Protein AF-A0A0G1KEF1-F1 (afdb_monomer_lite)

Secondary structure (DSSP, 8-state):
---------------------TTTTSS----HHHHHHHHHTTTS--SHHHHHHHHHHHHHHHHHHHHHHHHT-----------TTTS-HHHHHHS-HHHHHHSPPTT-

Sequence (108 aa):
MDNLNVTSNQKIEFEDQYERPSGYYNQKKTSKIIALIIKFSGGHIKNEQQANYVLIIFAVAAIIISIILFSRLSPTSPKAVQFREDIPLELRKNLSPEVLETIPSKFK

Radius of gyration: 41.68 Å; chains: 1; bounding box: 114×40×96 Å

Structure (mmCIF, N/CA/C/O backbone):
data_AF-A0A0G1KEF1-F1
#
_entry.id   AF-A0A0G1KEF1-F1
#
loop_
_atom_site.group_PDB
_atom_site.id
_atom_site.type_symbol
_atom_site.label_atom_id
_atom_site.label_alt_id
_atom_site.label_comp_id
_atom_site.label_asym_id
_atom_site.label_entity_id
_atom_site.label_seq_id
_atom_site.pdbx_PDB_ins_code
_atom_site.Cartn_x
_atom_site.Cartn_y
_atom_site.Cartn_z
_atom_site.occupancy
_atom_site.B_iso_or_equiv
_atom_site.auth_seq_id
_atom_site.auth_comp_id
_atom_site.auth_asym_id
_atom_site.auth_atom_id
_atom_site.pdbx_PDB_model_num
ATOM 1 N N . MET A 1 1 ? 75.326 -27.306 -54.799 1.00 47.19 1 MET A N 1
ATOM 2 C CA . MET A 1 1 ? 75.666 -27.514 -53.377 1.00 47.19 1 MET A CA 1
ATOM 3 C C . MET A 1 1 ? 76.004 -26.137 -52.841 1.00 47.19 1 MET A C 1
ATOM 5 O O . MET A 1 1 ? 77.173 -25.787 -52.820 1.00 47.19 1 MET A O 1
ATOM 9 N N . ASP A 1 2 ? 74.974 -25.351 -52.514 1.00 43.31 2 ASP A N 1
ATOM 10 C CA . ASP A 1 2 ? 75.124 -23.986 -52.002 1.00 43.31 2 ASP A CA 1
ATOM 11 C C . ASP A 1 2 ? 74.524 -23.917 -50.601 1.00 43.31 2 ASP A C 1
ATOM 13 O O . ASP A 1 2 ? 73.428 -24.417 -50.337 1.00 43.31 2 ASP A O 1
ATOM 17 N N . ASN A 1 3 ? 75.334 -23.379 -49.699 1.00 48.34 3 ASN A N 1
ATOM 18 C CA . ASN A 1 3 ? 75.226 -23.521 -48.262 1.00 48.34 3 ASN A CA 1
ATOM 19 C C . ASN A 1 3 ? 74.453 -22.365 -47.614 1.00 48.34 3 ASN A C 1
ATOM 21 O O . ASN A 1 3 ? 74.727 -21.199 -47.868 1.00 48.34 3 ASN A O 1
ATOM 25 N N . LEU A 1 4 ? 73.596 -22.770 -46.673 1.00 52.59 4 LEU A N 1
ATOM 26 C CA . LEU A 1 4 ? 73.320 -22.179 -45.358 1.00 52.59 4 LEU A CA 1
ATOM 27 C C . LEU A 1 4 ? 72.667 -20.786 -45.245 1.00 52.59 4 LEU A C 1
ATOM 29 O O . LEU A 1 4 ? 73.310 -19.743 -45.265 1.00 52.59 4 LEU A O 1
ATOM 33 N N . ASN A 1 5 ? 71.385 -20.875 -44.868 1.00 53.19 5 ASN A N 1
ATOM 34 C CA . ASN A 1 5 ? 70.750 -20.203 -43.728 1.00 53.19 5 A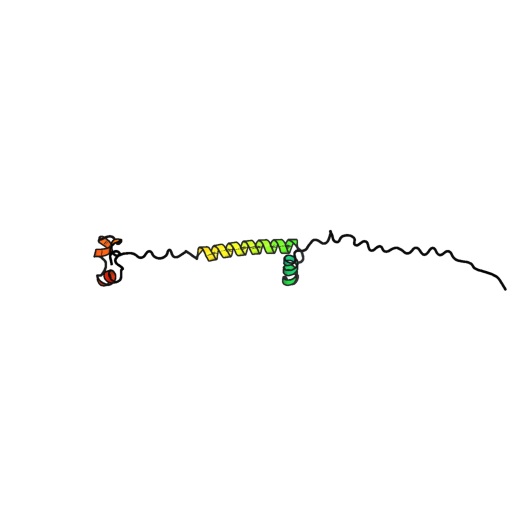SN A CA 1
ATOM 35 C C . ASN A 1 5 ? 70.701 -18.674 -43.725 1.00 53.19 5 ASN A C 1
ATOM 37 O O . ASN A 1 5 ? 71.398 -17.996 -42.973 1.00 53.19 5 ASN A O 1
ATOM 41 N N . VAL A 1 6 ? 69.692 -18.153 -44.421 1.00 54.44 6 VAL A N 1
ATOM 42 C CA . VAL A 1 6 ? 69.047 -16.900 -44.022 1.00 54.44 6 VAL A CA 1
ATOM 43 C C . VAL A 1 6 ? 68.158 -17.201 -42.812 1.00 54.44 6 VAL A C 1
ATOM 45 O O . VAL A 1 6 ? 66.976 -17.508 -42.946 1.00 54.44 6 VAL A O 1
ATOM 48 N N . THR A 1 7 ? 68.734 -17.151 -41.610 1.00 54.81 7 THR A N 1
ATOM 49 C CA . THR A 1 7 ? 67.948 -17.100 -40.372 1.00 54.81 7 THR A CA 1
ATOM 50 C C . THR A 1 7 ? 67.312 -15.718 -40.299 1.00 54.81 7 THR A C 1
ATOM 52 O O . THR A 1 7 ? 67.928 -14.750 -39.849 1.00 54.81 7 THR A O 1
ATOM 55 N N . SER A 1 8 ? 66.078 -15.604 -40.782 1.00 59.84 8 SER A N 1
ATOM 56 C CA . SER A 1 8 ? 65.236 -14.447 -40.514 1.00 59.84 8 SER A CA 1
ATOM 57 C C . SER A 1 8 ? 65.030 -14.354 -39.002 1.00 59.84 8 SER A C 1
ATOM 59 O O . SER A 1 8 ? 64.297 -15.154 -38.422 1.00 59.84 8 SER A O 1
ATOM 61 N N . ASN A 1 9 ? 65.682 -13.383 -38.359 1.00 60.06 9 ASN A N 1
ATOM 62 C CA . ASN A 1 9 ? 65.341 -12.936 -37.011 1.00 60.06 9 ASN A CA 1
ATOM 63 C C . ASN A 1 9 ? 63.968 -12.259 -37.063 1.00 60.06 9 ASN A C 1
ATOM 65 O O . ASN A 1 9 ? 63.848 -11.035 -37.012 1.00 60.06 9 ASN A O 1
ATOM 69 N N . GLN A 1 10 ? 62.921 -13.061 -37.219 1.00 59.56 10 GLN A N 1
ATOM 70 C CA . GLN A 1 10 ? 61.567 -12.606 -37.000 1.00 59.56 10 GLN A CA 1
ATOM 71 C C . GLN A 1 10 ? 61.424 -12.472 -35.488 1.00 59.56 10 GLN A C 1
ATOM 73 O O . GLN A 1 10 ? 61.222 -13.451 -34.773 1.00 59.56 10 GLN A O 1
ATOM 78 N N . LYS A 1 11 ? 61.625 -11.252 -34.990 1.00 48.44 11 LYS A N 1
ATOM 79 C CA . LYS A 1 11 ? 61.255 -10.885 -33.630 1.00 48.44 11 LYS A CA 1
ATOM 80 C C . LYS A 1 11 ? 59.746 -11.107 -33.529 1.00 48.44 11 LYS A C 1
ATOM 82 O O . LYS A 1 11 ? 58.966 -10.313 -34.044 1.00 48.44 11 LYS A O 1
ATOM 87 N N . ILE A 1 12 ? 59.352 -12.238 -32.954 1.00 63.19 12 ILE A N 1
ATOM 88 C CA . ILE A 1 12 ? 57.959 -12.517 -32.630 1.00 63.19 12 ILE A CA 1
ATOM 89 C C . ILE A 1 12 ? 57.654 -11.634 -31.423 1.00 63.19 12 ILE A C 1
ATOM 91 O O . ILE A 1 12 ? 57.970 -11.976 -30.286 1.00 63.19 12 ILE A O 1
ATOM 95 N N . GLU A 1 13 ? 57.138 -10.437 -31.691 1.00 55.72 13 GLU A N 1
ATOM 96 C CA . GLU A 1 13 ? 56.474 -9.640 -30.672 1.00 55.72 13 GLU A CA 1
ATOM 97 C C . GLU A 1 13 ? 55.140 -10.322 -30.407 1.00 55.72 13 GLU A C 1
ATOM 99 O O . GLU A 1 13 ? 54.194 -10.220 -31.187 1.00 55.72 13 GLU A O 1
ATOM 104 N N . PHE A 1 14 ? 55.096 -11.099 -29.329 1.00 60.38 14 PHE A N 1
ATOM 105 C CA . PHE A 1 14 ? 53.823 -11.431 -28.729 1.00 60.38 14 PHE A CA 1
ATOM 106 C C . PHE A 1 14 ? 53.254 -10.101 -28.253 1.00 60.38 14 PHE A C 1
ATOM 108 O O . PHE A 1 14 ? 53.804 -9.459 -27.359 1.00 60.38 14 PHE A O 1
ATOM 115 N N . GLU A 1 15 ? 52.202 -9.640 -28.925 1.00 54.25 15 GLU A N 1
ATOM 116 C CA . GLU A 1 15 ? 51.297 -8.670 -28.339 1.00 54.25 15 GLU A CA 1
ATOM 117 C C . GLU A 1 15 ? 50.771 -9.369 -27.093 1.00 54.25 15 GLU A C 1
ATOM 119 O O . GLU A 1 15 ? 49.870 -10.211 -27.171 1.00 54.25 15 GLU A O 1
ATOM 124 N N . ASP A 1 16 ? 51.421 -9.117 -25.960 1.00 55.03 16 ASP A N 1
ATOM 125 C CA . ASP A 1 16 ? 50.898 -9.508 -24.676 1.00 55.03 16 ASP A CA 1
ATOM 126 C C . ASP A 1 16 ? 49.581 -8.746 -24.552 1.00 55.03 16 ASP A C 1
ATOM 128 O O . ASP A 1 16 ? 49.519 -7.616 -24.056 1.00 55.03 16 ASP A O 1
ATOM 132 N N . GLN A 1 17 ? 48.505 -9.369 -25.030 1.00 51.31 17 GLN A N 1
ATOM 133 C CA . GLN A 1 17 ? 47.155 -9.079 -24.607 1.00 51.31 17 GLN A CA 1
ATOM 134 C C . GLN A 1 17 ? 47.100 -9.488 -23.138 1.00 51.31 17 GLN A C 1
ATOM 136 O O . GLN A 1 17 ? 46.472 -10.468 -22.746 1.00 51.31 17 GLN A O 1
ATOM 141 N N . TYR A 1 18 ? 47.779 -8.708 -22.296 1.00 50.69 18 TYR A N 1
ATOM 142 C CA . TYR A 1 18 ? 47.303 -8.443 -20.966 1.00 50.69 18 TYR A CA 1
ATOM 143 C C . TYR A 1 18 ? 45.919 -7.846 -21.189 1.00 50.69 18 TYR A C 1
ATOM 145 O O . TYR A 1 18 ? 45.757 -6.629 -21.309 1.00 50.69 18 TYR A O 1
ATOM 153 N N . GLU A 1 19 ? 44.917 -8.721 -21.260 1.00 54.00 19 GLU A N 1
ATOM 154 C CA . GLU A 1 19 ? 43.574 -8.411 -20.820 1.00 54.00 19 GLU A CA 1
ATOM 155 C C . GLU A 1 19 ? 43.733 -7.923 -19.383 1.00 54.00 19 GLU A C 1
ATOM 157 O O . GLU A 1 19 ? 43.651 -8.667 -18.408 1.00 54.00 19 GLU A O 1
ATOM 162 N N . ARG A 1 20 ? 44.059 -6.640 -19.236 1.00 54.72 20 ARG A N 1
ATOM 163 C CA . ARG A 1 20 ? 43.877 -5.945 -17.981 1.00 54.72 20 ARG A CA 1
ATOM 164 C C . ARG A 1 20 ? 42.382 -6.101 -17.729 1.00 54.72 20 ARG A C 1
ATOM 166 O O . ARG A 1 20 ? 41.615 -5.651 -18.583 1.00 54.72 20 ARG A O 1
ATOM 173 N N . PRO A 1 21 ? 41.930 -6.696 -16.612 1.00 53.31 21 PRO A N 1
ATOM 174 C CA . PRO A 1 21 ? 40.544 -6.564 -16.199 1.00 53.31 21 PRO A CA 1
ATOM 175 C C . PRO A 1 21 ? 40.339 -5.090 -15.833 1.00 53.31 21 PRO A C 1
ATOM 177 O O . PRO A 1 21 ? 40.385 -4.684 -14.671 1.00 53.31 21 PRO A O 1
ATOM 180 N N . SER A 1 22 ? 40.208 -4.242 -16.853 1.00 55.91 22 SER A N 1
ATOM 181 C CA . SER A 1 22 ? 40.030 -2.814 -16.722 1.00 55.91 22 SER A CA 1
ATOM 182 C C . SER A 1 22 ? 38.601 -2.594 -16.256 1.00 55.91 22 SER A C 1
ATOM 184 O O . SER A 1 22 ? 37.674 -2.445 -17.047 1.00 55.91 22 SER A O 1
ATOM 186 N N . GLY A 1 23 ? 38.437 -2.587 -14.937 1.00 50.28 23 GLY A N 1
ATOM 187 C CA . GLY A 1 23 ? 37.346 -1.867 -14.302 1.00 50.28 23 GLY A CA 1
ATOM 188 C C . GLY A 1 23 ? 36.141 -2.706 -13.906 1.00 50.28 23 GLY A C 1
ATOM 189 O O . GLY A 1 23 ? 35.012 -2.333 -14.210 1.00 50.28 23 GLY A O 1
ATOM 190 N N . TYR A 1 24 ? 36.345 -3.719 -13.060 1.00 49.03 24 TYR A N 1
ATOM 191 C CA . TYR A 1 24 ? 35.270 -4.235 -12.191 1.00 49.03 24 TYR A CA 1
ATOM 192 C C . TYR A 1 24 ? 34.685 -3.145 -11.254 1.00 49.03 24 TYR A C 1
ATOM 194 O O . TYR A 1 24 ? 33.645 -3.333 -10.633 1.00 49.03 24 TYR A O 1
ATOM 202 N N . TYR A 1 25 ? 35.333 -1.975 -11.177 1.00 49.28 25 TYR A N 1
ATOM 203 C CA . TYR A 1 25 ? 34.883 -0.795 -10.434 1.00 49.28 25 TYR A CA 1
ATOM 204 C C . TYR A 1 25 ? 33.951 0.147 -11.220 1.00 49.28 25 TYR A C 1
ATOM 206 O O . TYR A 1 25 ? 33.306 0.986 -10.598 1.00 49.28 25 TYR A O 1
ATOM 214 N N . ASN A 1 26 ? 33.831 0.003 -12.550 1.00 46.34 26 ASN A N 1
ATOM 215 C CA . ASN A 1 26 ? 32.957 0.841 -13.393 1.00 46.34 26 ASN A CA 1
ATOM 216 C C . ASN A 1 26 ? 31.653 0.154 -13.818 1.00 46.34 26 ASN A C 1
ATOM 218 O O . ASN A 1 26 ? 30.840 0.745 -14.532 1.00 46.34 26 ASN A O 1
ATOM 222 N N . GLN A 1 27 ? 31.403 -1.071 -13.353 1.00 52.03 27 GLN A N 1
ATOM 223 C CA . GLN A 1 27 ? 30.065 -1.637 -13.425 1.00 52.03 27 GLN A CA 1
ATOM 224 C C . GLN A 1 27 ? 29.201 -0.855 -12.442 1.00 52.03 27 GLN A C 1
ATOM 226 O O . GLN A 1 27 ? 29.256 -1.093 -11.234 1.00 52.03 27 GLN A O 1
ATOM 231 N N . LYS A 1 28 ? 28.430 0.117 -12.953 1.00 56.88 28 LYS A N 1
ATOM 232 C CA . LYS A 1 28 ? 27.311 0.712 -12.217 1.00 56.88 28 LYS A CA 1
ATOM 233 C C . LYS A 1 28 ? 26.578 -0.457 -11.576 1.00 56.88 28 LYS A C 1
ATOM 235 O O . LYS A 1 28 ? 26.052 -1.306 -12.292 1.00 56.88 28 LYS A O 1
ATOM 240 N N . LYS A 1 29 ? 26.665 -0.571 -10.245 1.00 60.91 29 LYS A N 1
ATOM 241 C CA . LYS A 1 29 ? 26.033 -1.642 -9.472 1.00 60.91 29 LYS A CA 1
ATOM 242 C C . LYS A 1 29 ? 24.534 -1.433 -9.578 1.00 60.91 29 LYS A C 1
ATOM 244 O O . LYS A 1 29 ? 23.907 -0.852 -8.698 1.00 60.91 29 LYS A O 1
ATOM 249 N N . THR A 1 30 ? 23.989 -1.853 -10.706 1.00 61.91 30 THR A N 1
ATOM 250 C CA . THR A 1 30 ? 22.572 -1.875 -10.975 1.00 61.91 30 THR A CA 1
ATOM 251 C C . THR A 1 30 ? 21.945 -2.711 -9.875 1.00 61.91 30 THR A C 1
ATOM 253 O O . THR A 1 30 ? 22.280 -3.884 -9.684 1.00 61.91 30 THR A O 1
ATOM 256 N N . SER A 1 31 ? 21.153 -2.064 -9.020 1.00 70.81 31 SER A N 1
ATOM 257 C CA . SER A 1 31 ? 20.507 -2.765 -7.916 1.00 70.81 31 SER A CA 1
ATOM 258 C C . SER A 1 31 ? 19.670 -3.890 -8.513 1.00 70.81 31 SER A C 1
ATOM 260 O O . SER A 1 31 ? 18.927 -3.668 -9.469 1.00 70.81 31 SER A O 1
ATOM 262 N N . LYS A 1 32 ? 19.767 -5.103 -7.956 1.00 81.19 32 LYS A N 1
ATOM 263 C CA . LYS A 1 32 ? 19.030 -6.280 -8.455 1.00 81.19 32 LYS A CA 1
ATOM 264 C C . LYS A 1 32 ? 17.525 -6.006 -8.585 1.00 81.19 32 LYS A C 1
ATOM 266 O O . LYS A 1 32 ? 16.878 -6.557 -9.465 1.00 81.19 32 LYS A O 1
ATOM 271 N N . ILE A 1 33 ? 16.994 -5.114 -7.748 1.00 79.12 33 ILE A N 1
ATOM 272 C CA . ILE A 1 33 ? 15.602 -4.652 -7.783 1.00 79.12 33 ILE A CA 1
ATOM 273 C C . ILE A 1 33 ? 15.325 -3.828 -9.050 1.00 79.12 33 ILE A C 1
ATOM 275 O O . ILE A 1 33 ? 14.336 -4.072 -9.732 1.00 79.12 33 ILE A O 1
ATOM 279 N N . ILE A 1 34 ? 16.216 -2.900 -9.408 1.00 77.44 34 ILE A N 1
ATOM 280 C CA . ILE A 1 34 ? 16.098 -2.071 -10.618 1.00 77.44 34 ILE A CA 1
ATOM 281 C C . ILE A 1 34 ? 16.159 -2.946 -11.872 1.00 77.44 34 ILE A C 1
ATOM 283 O O . ILE A 1 34 ? 15.316 -2.813 -12.758 1.00 77.44 34 ILE A O 1
ATOM 287 N N . ALA A 1 35 ? 17.102 -3.890 -11.918 1.00 77.31 35 ALA A N 1
ATOM 288 C CA . ALA A 1 35 ? 17.208 -4.844 -13.019 1.00 77.31 35 ALA A CA 1
ATOM 289 C C . ALA A 1 35 ? 15.937 -5.703 -13.163 1.00 77.31 35 ALA A C 1
ATOM 291 O O . ALA A 1 35 ? 15.491 -5.982 -14.277 1.00 77.31 35 ALA A O 1
ATOM 292 N N . LEU A 1 36 ? 15.318 -6.085 -12.042 1.00 82.12 36 LEU A N 1
ATOM 293 C CA . LEU A 1 36 ? 14.072 -6.848 -12.039 1.00 82.12 36 LEU A CA 1
ATOM 294 C C . LEU A 1 36 ? 12.887 -6.012 -12.542 1.00 82.12 36 LEU A C 1
ATOM 296 O O . LEU A 1 36 ? 12.104 -6.511 -13.344 1.00 82.12 36 LEU A O 1
ATOM 300 N N . ILE A 1 37 ? 12.800 -4.735 -12.157 1.00 78.75 37 ILE A N 1
ATOM 301 C CA . ILE A 1 37 ? 11.785 -3.792 -12.660 1.00 78.75 37 ILE A CA 1
ATOM 302 C C . ILE A 1 37 ? 11.929 -3.598 -14.172 1.00 78.75 37 ILE A C 1
ATOM 304 O O . ILE A 1 37 ? 10.941 -3.691 -14.896 1.00 78.75 37 ILE A O 1
ATOM 308 N N . ILE A 1 38 ? 13.152 -3.386 -14.664 1.00 77.75 38 ILE A N 1
ATOM 309 C CA . ILE A 1 38 ? 13.437 -3.247 -16.101 1.00 77.75 38 ILE A CA 1
ATOM 310 C C . ILE A 1 38 ? 13.011 -4.512 -16.859 1.00 77.75 38 ILE A C 1
ATOM 312 O O . ILE A 1 38 ? 12.336 -4.423 -17.886 1.00 77.75 38 ILE A O 1
ATOM 316 N N . LYS A 1 39 ? 13.334 -5.698 -16.325 1.00 80.62 39 LYS A N 1
ATOM 317 C CA . LYS A 1 39 ? 12.941 -6.983 -16.921 1.00 80.62 39 LYS A CA 1
ATOM 318 C C . LYS A 1 39 ? 11.421 -7.168 -16.953 1.00 80.62 39 LYS A C 1
ATOM 320 O O . LYS A 1 39 ? 10.885 -7.617 -17.961 1.00 80.62 39 LYS A O 1
ATOM 325 N N . PHE A 1 40 ? 10.729 -6.820 -15.870 1.00 80.31 40 PHE A N 1
ATOM 326 C CA . PHE A 1 40 ? 9.279 -6.999 -15.755 1.00 80.31 40 PHE A CA 1
ATOM 327 C C . PHE A 1 40 ? 8.479 -5.927 -16.511 1.00 80.31 40 PHE A C 1
ATOM 329 O O . PHE A 1 40 ? 7.347 -6.161 -16.916 1.00 80.31 40 PHE A O 1
ATOM 336 N N . SER A 1 41 ? 9.086 -4.767 -16.765 1.00 77.75 41 SER A N 1
ATOM 337 C CA . SER A 1 41 ? 8.488 -3.659 -17.512 1.00 77.75 41 SER A CA 1
ATOM 338 C C . SER A 1 41 ? 8.266 -3.959 -19.006 1.00 77.75 41 SER A C 1
ATOM 340 O O . SER A 1 41 ? 7.668 -3.136 -19.709 1.00 77.75 41 SER A O 1
ATOM 342 N N . GLY A 1 42 ? 8.758 -5.093 -19.523 1.00 76.38 42 GLY A N 1
ATOM 343 C CA . GLY A 1 42 ? 8.557 -5.489 -20.921 1.00 76.38 42 GLY A CA 1
ATOM 344 C C . GLY A 1 42 ? 9.196 -4.525 -21.926 1.00 76.38 42 GLY A C 1
ATOM 345 O O . GLY A 1 42 ? 8.684 -4.355 -23.026 1.00 76.38 42 GLY A O 1
ATOM 346 N N . GLY A 1 43 ? 10.278 -3.839 -21.536 1.00 74.75 43 GLY A N 1
ATOM 347 C CA . GLY A 1 43 ? 11.008 -2.900 -22.396 1.00 74.75 43 GLY A CA 1
ATOM 348 C C . GLY A 1 43 ? 10.504 -1.449 -22.394 1.00 74.75 43 GLY A C 1
ATOM 349 O O . GLY A 1 43 ? 11.082 -0.625 -23.105 1.00 74.75 43 GLY A O 1
ATOM 350 N N . HIS A 1 44 ? 9.484 -1.109 -21.594 1.00 71.94 44 HIS A N 1
ATOM 351 C CA . HIS A 1 44 ? 9.026 0.283 -21.432 1.00 71.94 44 HIS A CA 1
ATOM 352 C C . HIS A 1 44 ? 9.990 1.124 -20.584 1.00 71.94 44 HIS A C 1
ATOM 354 O O . HIS A 1 44 ? 10.193 2.304 -20.863 1.00 71.94 44 HIS A O 1
ATOM 360 N N . ILE A 1 45 ? 10.619 0.511 -19.580 1.00 72.94 45 ILE A N 1
ATOM 361 C CA . ILE A 1 45 ? 11.646 1.128 -18.744 1.00 72.94 45 ILE A CA 1
ATOM 362 C C . ILE A 1 45 ? 13.001 0.591 -19.191 1.00 72.94 45 ILE A C 1
ATOM 364 O O . ILE A 1 45 ? 13.319 -0.572 -18.961 1.00 72.94 45 ILE A O 1
ATOM 368 N N . LYS A 1 46 ? 13.792 1.439 -19.853 1.00 75.44 46 LYS A N 1
ATOM 369 C CA . LYS A 1 46 ? 15.101 1.058 -20.425 1.00 75.44 46 LYS A CA 1
ATOM 370 C C . LYS A 1 46 ? 16.281 1.547 -19.588 1.00 75.44 46 LYS A C 1
ATOM 372 O O . LYS A 1 46 ? 17.374 1.005 -19.690 1.00 75.44 46 LYS A O 1
ATOM 377 N N . ASN A 1 47 ? 16.044 2.558 -18.754 1.00 79.06 47 ASN A N 1
ATOM 378 C CA . ASN A 1 47 ? 17.078 3.255 -18.003 1.00 79.06 47 ASN A CA 1
ATOM 379 C C . ASN A 1 47 ? 16.860 3.112 -16.496 1.00 79.06 47 ASN A C 1
ATOM 381 O O . ASN A 1 47 ? 15.742 3.223 -15.995 1.00 79.06 47 ASN A O 1
ATOM 385 N N . GLU A 1 48 ? 17.954 2.969 -15.754 1.00 76.75 48 GLU A N 1
ATOM 386 C CA . GLU A 1 48 ? 17.930 2.857 -14.290 1.00 76.75 48 GLU A CA 1
ATOM 387 C C . GLU A 1 48 ? 17.337 4.090 -13.605 1.00 76.75 48 GLU A C 1
ATOM 389 O O . GLU A 1 48 ? 16.602 3.965 -12.630 1.00 76.75 48 GLU A O 1
ATOM 394 N N . GLN A 1 49 ? 17.603 5.285 -14.140 1.00 82.19 49 GLN A N 1
ATOM 395 C CA . GLN A 1 49 ? 17.014 6.526 -13.630 1.00 82.19 49 GLN A CA 1
ATOM 396 C C . GLN A 1 49 ? 15.486 6.525 -13.760 1.00 82.19 49 GLN A C 1
ATOM 398 O O . GLN A 1 49 ? 14.788 6.958 -12.847 1.00 82.19 49 GLN A O 1
ATOM 403 N N . GLN A 1 50 ? 14.965 5.986 -14.865 1.00 81.31 50 GLN A N 1
ATOM 404 C CA . GLN A 1 50 ? 13.529 5.876 -15.099 1.00 81.31 50 GLN A CA 1
ATOM 405 C C . GLN A 1 50 ? 12.900 4.850 -14.150 1.00 81.31 50 GLN A C 1
ATOM 407 O O . GLN A 1 50 ? 11.864 5.128 -13.554 1.00 81.31 50 GLN A O 1
ATOM 412 N N . ALA A 1 51 ? 13.559 3.708 -13.940 1.00 82.69 51 ALA A N 1
ATOM 413 C CA . ALA A 1 51 ? 13.125 2.708 -12.967 1.00 82.69 51 ALA A CA 1
ATOM 414 C C . ALA A 1 51 ? 13.087 3.274 -11.539 1.00 82.69 51 ALA A C 1
ATOM 416 O O . ALA A 1 51 ? 12.131 3.029 -10.806 1.00 82.69 51 ALA A O 1
ATOM 417 N N . ASN A 1 52 ? 14.095 4.065 -11.157 1.00 85.75 52 ASN A N 1
ATOM 418 C CA . ASN A 1 52 ? 14.142 4.697 -9.842 1.00 85.75 52 ASN A CA 1
ATOM 419 C C . ASN A 1 52 ? 13.002 5.711 -9.662 1.00 85.75 52 ASN A C 1
ATOM 421 O O . ASN A 1 52 ? 12.338 5.723 -8.631 1.00 85.75 52 ASN A O 1
ATOM 425 N N . TYR A 1 53 ? 12.720 6.518 -10.687 1.00 88.88 53 TYR A N 1
ATOM 426 C CA . TYR A 1 53 ? 11.617 7.478 -10.646 1.00 88.88 53 TYR A CA 1
ATOM 427 C C . TYR A 1 53 ? 10.251 6.786 -10.527 1.00 88.88 53 TYR A C 1
ATOM 429 O O . TYR A 1 53 ? 9.424 7.177 -9.705 1.00 88.88 53 TYR A O 1
ATOM 437 N N . VAL A 1 54 ? 10.044 5.703 -11.284 1.00 88.12 54 VAL A N 1
ATOM 438 C CA . VAL A 1 54 ? 8.835 4.870 -11.194 1.00 88.12 54 VAL A CA 1
ATOM 439 C C . VAL A 1 54 ? 8.690 4.256 -9.803 1.00 88.12 54 VAL A C 1
ATOM 441 O O . VAL A 1 54 ? 7.596 4.281 -9.242 1.00 88.12 54 VAL A O 1
ATOM 444 N N . LEU A 1 55 ? 9.781 3.756 -9.217 1.00 89.06 55 LEU A N 1
ATOM 445 C CA . LEU A 1 55 ? 9.766 3.187 -7.871 1.00 89.06 55 LEU A CA 1
ATOM 446 C C . LEU A 1 55 ? 9.390 4.234 -6.813 1.00 89.06 55 LEU A C 1
ATOM 448 O O . LEU A 1 55 ? 8.597 3.938 -5.922 1.00 89.06 55 LEU A O 1
ATOM 452 N N . ILE A 1 56 ? 9.909 5.458 -6.935 1.00 92.56 56 ILE A N 1
ATOM 453 C CA . ILE A 1 56 ? 9.573 6.565 -6.031 1.00 92.56 56 ILE A CA 1
ATOM 454 C C . ILE A 1 56 ? 8.093 6.942 -6.167 1.00 92.56 56 ILE A C 1
ATOM 456 O O . ILE A 1 56 ? 7.402 7.034 -5.154 1.00 92.56 56 ILE A O 1
ATOM 460 N N . ILE A 1 57 ? 7.582 7.108 -7.392 1.00 93.38 57 ILE A N 1
ATOM 461 C CA . ILE A 1 57 ? 6.158 7.414 -7.620 1.00 93.38 57 ILE A CA 1
ATOM 462 C C . ILE A 1 57 ? 5.272 6.314 -7.036 1.00 93.38 57 ILE A C 1
ATOM 464 O O . ILE A 1 57 ? 4.299 6.609 -6.344 1.00 93.38 57 ILE A O 1
ATOM 468 N N . PHE A 1 58 ? 5.619 5.051 -7.285 1.00 93.75 58 PHE A N 1
ATOM 469 C CA . PHE A 1 58 ? 4.883 3.911 -6.755 1.00 93.75 58 PHE A CA 1
ATOM 470 C C . PHE A 1 58 ? 4.878 3.901 -5.222 1.00 93.75 58 PHE A C 1
ATOM 472 O O . PHE A 1 58 ? 3.824 3.718 -4.617 1.00 93.75 58 PHE A O 1
ATOM 479 N N . ALA A 1 59 ? 6.027 4.153 -4.589 1.00 95.38 59 ALA A N 1
ATOM 480 C CA . ALA A 1 59 ? 6.131 4.219 -3.136 1.00 95.38 59 ALA A CA 1
ATOM 481 C C . ALA A 1 59 ? 5.258 5.341 -2.553 1.00 95.38 59 ALA A C 1
ATOM 483 O O . ALA A 1 59 ? 4.505 5.109 -1.608 1.00 95.38 59 ALA A O 1
ATOM 484 N N . VAL A 1 60 ? 5.301 6.538 -3.147 1.00 97.12 60 VAL A N 1
ATOM 485 C CA . VAL A 1 60 ? 4.467 7.674 -2.725 1.00 97.12 60 VAL A CA 1
ATOM 486 C C . VAL A 1 60 ? 2.980 7.348 -2.891 1.00 97.12 60 VAL A C 1
ATOM 488 O O . VAL A 1 60 ? 2.200 7.561 -1.963 1.00 97.12 60 VAL A O 1
ATOM 491 N N . ALA A 1 61 ? 2.582 6.772 -4.027 1.00 95.94 61 ALA A N 1
ATOM 492 C CA . ALA A 1 61 ? 1.201 6.361 -4.268 1.00 95.94 61 ALA A CA 1
ATOM 493 C C . ALA A 1 61 ? 0.729 5.304 -3.255 1.00 95.94 61 ALA A C 1
ATOM 495 O O . ALA A 1 61 ? -0.361 5.432 -2.700 1.00 95.94 61 ALA A O 1
ATOM 496 N N . ALA A 1 62 ? 1.558 4.300 -2.959 1.00 95.81 62 ALA A N 1
ATOM 497 C CA . ALA A 1 62 ? 1.251 3.268 -1.973 1.00 95.81 62 ALA A CA 1
ATOM 498 C C . ALA A 1 62 ? 1.045 3.854 -0.566 1.00 95.81 62 ALA A C 1
ATOM 500 O O . ALA A 1 62 ? 0.118 3.450 0.136 1.00 95.81 62 ALA A O 1
ATOM 501 N N . ILE A 1 63 ? 1.857 4.841 -0.170 1.00 96.06 63 ILE A N 1
ATOM 502 C CA . ILE A 1 63 ? 1.697 5.544 1.110 1.00 96.06 63 ILE A CA 1
ATOM 503 C C . ILE A 1 63 ? 0.374 6.315 1.144 1.00 96.06 63 ILE A C 1
ATOM 505 O O . ILE A 1 63 ? -0.367 6.194 2.117 1.00 96.06 63 ILE A O 1
ATOM 509 N N . ILE A 1 64 ? 0.037 7.059 0.087 1.00 95.94 64 ILE A N 1
ATOM 510 C CA . ILE A 1 64 ? -1.232 7.803 0.009 1.00 95.94 64 ILE A CA 1
ATOM 511 C C . ILE A 1 64 ? -2.426 6.846 0.105 1.00 95.94 64 ILE A C 1
ATOM 513 O O . ILE A 1 64 ? -3.352 7.094 0.876 1.00 95.94 64 ILE A O 1
ATOM 517 N N . ILE A 1 65 ? -2.394 5.734 -0.634 1.00 94.69 65 ILE A N 1
ATOM 518 C CA . ILE A 1 65 ? -3.443 4.707 -0.588 1.00 94.69 65 ILE A CA 1
ATOM 519 C C . ILE A 1 65 ? -3.556 4.123 0.820 1.00 94.69 65 ILE A C 1
ATOM 521 O O . ILE A 1 65 ? -4.666 3.996 1.329 1.00 94.69 65 ILE A O 1
ATOM 525 N N . SER A 1 66 ? -2.425 3.814 1.460 1.00 92.69 66 SER A N 1
ATOM 526 C CA . SER A 1 66 ? -2.393 3.331 2.841 1.00 92.69 66 SER A CA 1
ATOM 527 C C . SER A 1 66 ? -3.076 4.326 3.777 1.00 92.69 66 SER A C 1
ATOM 529 O O . SER A 1 66 ? -4.016 3.959 4.475 1.00 92.69 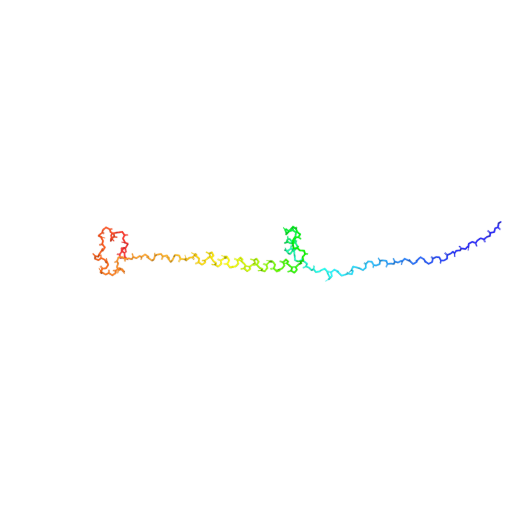66 SER A O 1
ATOM 531 N N . ILE A 1 67 ? -2.704 5.608 3.723 1.00 92.00 67 ILE A N 1
ATOM 532 C CA . ILE A 1 67 ? -3.325 6.650 4.550 1.00 92.00 67 ILE A CA 1
ATOM 533 C C . ILE A 1 67 ? -4.836 6.694 4.312 1.00 92.00 67 ILE A C 1
ATOM 535 O O . ILE A 1 67 ? -5.594 6.619 5.269 1.00 92.00 67 ILE A O 1
ATOM 539 N N . ILE A 1 68 ? -5.297 6.730 3.060 1.00 90.88 68 ILE A N 1
ATOM 540 C CA . ILE A 1 68 ? -6.735 6.763 2.747 1.00 90.88 68 ILE A CA 1
ATOM 541 C C . ILE A 1 68 ? -7.462 5.526 3.296 1.00 90.88 68 ILE A C 1
ATOM 543 O O . ILE A 1 68 ? -8.569 5.645 3.828 1.00 90.88 68 ILE A O 1
ATOM 547 N N . LEU A 1 69 ? -6.853 4.344 3.172 1.00 88.31 69 LEU A N 1
ATOM 548 C CA . LEU A 1 69 ? -7.442 3.084 3.615 1.00 88.31 69 LEU A CA 1
ATOM 549 C C . LEU A 1 69 ? -7.518 3.010 5.147 1.00 88.31 69 LEU A C 1
ATOM 551 O O . LEU A 1 69 ? -8.561 2.664 5.701 1.00 88.31 69 LEU A O 1
ATOM 555 N N . PHE A 1 70 ? -6.441 3.393 5.832 1.00 83.94 70 PHE A N 1
ATOM 556 C CA . PHE A 1 70 ? -6.345 3.351 7.290 1.00 83.94 70 PHE A CA 1
ATOM 557 C C . PHE A 1 70 ? -7.039 4.534 7.978 1.00 83.94 70 PHE A C 1
ATOM 559 O O . PHE A 1 70 ? -7.520 4.372 9.093 1.00 83.94 70 PHE A O 1
ATOM 566 N N . SER A 1 71 ? -7.199 5.692 7.330 1.00 78.94 71 SER A N 1
ATOM 567 C CA . SER A 1 71 ? -7.985 6.811 7.878 1.00 78.94 71 SER A CA 1
ATOM 568 C C . SER A 1 71 ? -9.476 6.486 8.014 1.00 78.94 71 SER A C 1
ATOM 570 O O . SER A 1 71 ? -10.155 7.086 8.843 1.00 78.94 71 SER A O 1
ATOM 572 N N . ARG A 1 72 ? -9.998 5.526 7.238 1.00 69.56 72 ARG A N 1
ATOM 573 C CA . ARG A 1 72 ? -11.367 5.002 7.414 1.00 69.56 72 ARG A CA 1
ATOM 574 C C . ARG A 1 72 ? -11.467 3.940 8.500 1.00 69.56 72 ARG A C 1
ATOM 576 O O . ARG A 1 72 ? -12.569 3.601 8.923 1.00 69.56 72 ARG A O 1
ATOM 583 N N . LEU A 1 73 ? -10.331 3.429 8.957 1.00 66.94 73 LEU A N 1
ATOM 584 C CA . LEU A 1 73 ? -10.245 2.531 10.089 1.00 66.94 73 LEU A CA 1
ATOM 585 C C . LEU A 1 73 ? -10.265 3.387 11.360 1.00 66.94 73 LEU A C 1
ATOM 587 O O . LEU A 1 73 ? -9.268 3.524 12.064 1.00 66.94 73 LEU A O 1
ATOM 591 N N . SER A 1 74 ? -11.406 4.022 11.642 1.00 67.00 74 SER A N 1
ATOM 592 C CA . SER A 1 74 ? -11.626 4.562 12.978 1.00 67.00 74 SER A CA 1
ATOM 593 C C . SER A 1 74 ? -11.491 3.392 13.952 1.00 67.00 74 SER A C 1
ATOM 595 O O . SER A 1 74 ? -12.221 2.409 13.786 1.00 67.00 74 SER A O 1
ATOM 597 N N . PRO A 1 75 ? -10.591 3.443 14.952 1.00 64.75 75 PRO A N 1
ATOM 598 C CA . PRO A 1 75 ? -10.705 2.528 16.068 1.00 64.75 75 PRO A CA 1
ATOM 599 C C . PRO A 1 75 ? -12.078 2.824 16.653 1.00 64.75 75 PRO A C 1
ATOM 601 O O . PRO A 1 75 ? -12.317 3.913 17.172 1.00 64.75 75 PRO A O 1
ATOM 604 N N . THR A 1 76 ? -13.025 1.903 16.483 1.00 64.88 76 THR A N 1
ATOM 605 C CA . THR A 1 76 ? -14.244 1.927 17.275 1.00 64.88 76 THR A CA 1
ATOM 606 C C . THR A 1 76 ? -13.753 1.874 18.705 1.00 64.88 76 THR A C 1
ATOM 608 O O . THR A 1 76 ? -13.325 0.810 19.161 1.00 64.88 76 THR A O 1
ATOM 611 N N . SER A 1 77 ? -13.712 3.032 19.370 1.00 65.75 77 SER A N 1
ATOM 612 C CA . SER A 1 77 ? -13.455 3.110 20.798 1.00 65.75 77 SER A CA 1
ATOM 613 C C . SER A 1 77 ? -14.305 2.011 21.417 1.00 65.75 77 SER A C 1
ATOM 615 O O . SER A 1 77 ? -15.500 1.964 21.092 1.00 65.75 77 SER A O 1
ATOM 617 N N . PRO A 1 78 ? -13.721 1.074 22.189 1.00 66.69 78 PRO A N 1
ATOM 618 C CA . PRO A 1 78 ? -14.502 0.013 22.799 1.00 66.69 78 PRO A CA 1
ATOM 619 C C . PRO A 1 78 ? -15.648 0.711 23.510 1.00 66.69 78 PRO A C 1
ATOM 621 O O . PRO A 1 78 ? -15.404 1.580 24.349 1.00 66.69 78 PRO A O 1
ATOM 624 N N . LYS A 1 79 ? -16.878 0.449 23.049 1.00 66.19 79 LYS A N 1
ATOM 625 C CA . LYS A 1 79 ? -18.069 1.139 23.533 1.00 66.19 79 LYS A CA 1
ATOM 626 C C . LYS A 1 79 ? -18.042 0.968 25.044 1.00 66.19 79 LYS A C 1
ATOM 628 O O . LYS A 1 79 ? -18.172 -0.160 25.515 1.00 66.19 79 LYS A O 1
ATOM 633 N N . ALA A 1 80 ? -17.748 2.050 25.770 1.00 71.62 80 ALA A N 1
ATOM 634 C CA . ALA A 1 80 ? -17.620 1.984 27.214 1.00 71.62 80 ALA A CA 1
ATOM 635 C C . ALA A 1 80 ? -18.916 1.367 27.731 1.00 71.62 80 ALA A C 1
ATOM 637 O O . ALA A 1 80 ? -20.003 1.775 27.308 1.00 71.62 80 ALA A O 1
ATOM 638 N N . VAL A 1 81 ? -18.798 0.320 28.546 1.00 73.81 81 VAL A N 1
ATOM 639 C CA . VAL A 1 81 ? -19.967 -0.323 29.138 1.00 73.81 81 VAL A CA 1
ATOM 640 C C . VAL A 1 81 ? -20.674 0.758 29.943 1.00 73.81 81 VAL A C 1
ATOM 642 O O . VAL A 1 81 ? -20.134 1.253 30.926 1.00 73.81 81 VAL A O 1
ATOM 645 N N . GLN A 1 82 ? -21.837 1.188 29.462 1.00 82.75 82 GLN A N 1
ATOM 646 C CA . GLN A 1 82 ? -22.611 2.221 30.125 1.00 82.75 82 GLN A CA 1
ATOM 647 C C . GLN A 1 82 ? -23.378 1.555 31.259 1.00 82.75 82 GLN A C 1
ATOM 649 O O . GLN A 1 82 ? -24.190 0.665 31.009 1.00 82.75 82 GLN A O 1
ATOM 654 N N . PHE A 1 83 ? -23.090 1.949 32.496 1.00 89.62 83 PHE A N 1
ATOM 655 C CA . PHE A 1 83 ? -23.780 1.422 33.666 1.00 89.62 83 PHE A CA 1
ATOM 656 C C . PHE A 1 83 ? -25.051 2.221 33.947 1.00 89.62 83 PHE A C 1
ATOM 658 O O . PHE A 1 83 ? -25.148 3.404 33.609 1.00 89.62 83 PHE A O 1
ATOM 665 N N . ARG A 1 84 ? -26.035 1.586 34.593 1.00 87.69 84 ARG A N 1
ATOM 666 C CA . ARG A 1 84 ? -27.322 2.228 34.933 1.00 87.69 84 ARG A CA 1
ATOM 667 C C . ARG A 1 84 ? -27.153 3.508 35.750 1.00 87.69 84 ARG A C 1
ATOM 669 O O . ARG A 1 84 ? -28.010 4.387 35.692 1.00 87.69 84 ARG A O 1
ATOM 676 N N . GLU A 1 85 ? -26.093 3.576 36.546 1.00 86.69 85 GLU A N 1
ATOM 677 C CA . GLU A 1 85 ? -25.822 4.665 37.481 1.00 86.69 85 GLU A CA 1
ATOM 678 C C . GLU A 1 85 ? -25.096 5.848 36.828 1.00 86.69 85 GLU A C 1
ATOM 680 O O . GLU A 1 85 ? -25.186 6.962 37.335 1.00 86.69 85 GLU A O 1
ATOM 685 N N . ASP A 1 86 ? -24.467 5.628 35.669 1.00 88.81 86 ASP A N 1
ATOM 686 C CA . ASP A 1 86 ? -23.800 6.676 34.888 1.00 88.81 86 ASP A CA 1
ATOM 687 C C . ASP A 1 86 ? -24.777 7.403 33.939 1.00 88.81 86 ASP A C 1
ATOM 689 O O . ASP A 1 86 ? -24.428 8.401 33.307 1.00 88.81 86 ASP A O 1
ATOM 693 N N . ILE A 1 87 ? -26.016 6.909 33.814 1.00 87.50 87 ILE A N 1
ATOM 694 C CA . ILE A 1 87 ? -27.070 7.526 33.002 1.00 87.50 87 ILE A CA 1
ATOM 695 C C . ILE A 1 87 ? -27.755 8.633 33.824 1.00 87.50 87 ILE A C 1
ATOM 697 O O . ILE A 1 87 ? -28.271 8.349 34.909 1.00 87.50 87 ILE A O 1
ATOM 701 N N . PRO A 1 88 ? -27.845 9.875 33.310 1.00 89.81 88 PRO A N 1
ATOM 702 C CA . PRO A 1 88 ? -28.591 10.953 33.956 1.00 89.81 88 PRO A CA 1
ATOM 703 C C . PRO A 1 88 ? -30.025 10.540 34.312 1.00 89.81 88 PRO A C 1
ATOM 705 O O . PRO A 1 88 ? -30.713 9.908 33.505 1.00 89.81 88 PRO A O 1
ATOM 708 N N . LEU A 1 89 ? -30.509 10.938 35.496 1.00 86.56 89 LEU A N 1
ATOM 709 C CA . LEU A 1 89 ? -31.840 10.547 35.986 1.00 86.56 89 LEU A CA 1
ATOM 710 C C . LEU A 1 89 ? -32.969 10.915 35.014 1.00 86.56 89 LEU A C 1
ATOM 712 O O . LEU A 1 89 ? -33.958 10.193 34.929 1.00 86.56 89 LEU A O 1
ATOM 716 N N . GLU A 1 90 ? -32.825 12.018 34.285 1.00 86.19 90 GLU A N 1
ATOM 717 C CA . GLU A 1 90 ? -33.806 12.469 33.294 1.00 86.19 90 GLU A CA 1
ATOM 718 C C . GLU A 1 90 ? -33.948 11.476 32.137 1.00 86.19 90 GLU A C 1
ATOM 720 O O . GLU A 1 90 ? -35.060 11.116 31.760 1.00 86.19 90 GLU A O 1
ATOM 725 N N . LEU A 1 91 ? -32.829 10.949 31.633 1.00 86.19 91 LEU A N 1
ATOM 726 C CA . LEU A 1 91 ? -32.834 9.926 30.590 1.00 86.19 91 LEU A CA 1
ATOM 727 C C . LEU A 1 91 ? -33.321 8.589 31.145 1.00 86.19 91 LEU A C 1
ATOM 729 O O . LEU A 1 91 ? -34.105 7.905 30.493 1.00 86.19 91 LEU A O 1
ATOM 733 N N . ARG A 1 92 ? -32.927 8.254 32.380 1.00 85.06 92 ARG A N 1
ATOM 734 C CA . ARG A 1 92 ? -33.350 7.030 33.073 1.00 85.06 92 ARG A CA 1
ATOM 735 C C . ARG A 1 92 ? -34.863 6.951 33.272 1.00 85.06 92 ARG A C 1
ATOM 737 O O . ARG A 1 92 ? -35.421 5.867 33.166 1.00 85.06 92 ARG A O 1
ATOM 744 N N . LYS A 1 93 ? -35.525 8.077 33.543 1.00 87.25 93 LYS A N 1
ATOM 745 C CA . LYS A 1 93 ? -36.991 8.150 33.671 1.00 87.25 93 LYS A CA 1
ATOM 746 C C . LYS A 1 93 ? -37.717 7.973 32.336 1.00 87.25 93 LYS A C 1
ATOM 748 O O . LYS A 1 93 ? -38.846 7.501 32.331 1.00 87.25 93 LYS A O 1
ATOM 753 N N . ASN A 1 94 ? -37.064 8.328 31.231 1.00 91.38 94 ASN A N 1
ATOM 754 C CA . ASN A 1 94 ? -37.601 8.181 29.877 1.00 91.38 94 ASN A CA 1
ATOM 755 C C . ASN A 1 94 ? -37.302 6.802 29.260 1.00 91.38 94 ASN A C 1
ATOM 757 O O . ASN A 1 94 ? -37.781 6.495 28.171 1.00 91.38 94 ASN A O 1
ATOM 761 N N . LEU A 1 95 ? -36.503 5.972 29.936 1.00 86.88 95 LEU A N 1
ATOM 762 C CA . LEU A 1 95 ? -36.186 4.610 29.521 1.00 86.88 95 LEU A CA 1
ATOM 763 C C . LEU A 1 95 ? -37.292 3.645 29.969 1.00 86.88 95 LEU A C 1
ATOM 765 O O . LEU A 1 95 ? -37.730 3.668 31.118 1.00 86.88 95 LEU A O 1
ATOM 769 N N . SER A 1 96 ? -37.709 2.757 29.063 1.00 89.94 96 SER A N 1
ATOM 770 C CA . SER A 1 96 ? -38.610 1.650 29.402 1.00 89.94 96 SER A CA 1
ATOM 771 C C . SER A 1 96 ? -37.953 0.733 30.447 1.00 89.94 96 SER A C 1
ATOM 773 O O . SER A 1 96 ? -36.741 0.493 30.353 1.00 89.94 96 SER A O 1
ATOM 775 N N . PRO A 1 97 ? -38.715 0.186 31.414 1.00 87.06 97 PRO A N 1
ATOM 776 C CA . PRO A 1 97 ? -38.189 -0.754 32.406 1.00 87.06 97 PRO A CA 1
ATOM 777 C C . PRO A 1 97 ? -37.493 -1.961 31.762 1.00 87.06 97 PRO A C 1
ATOM 779 O O . PRO A 1 97 ? -36.462 -2.401 32.259 1.00 87.06 97 PRO A O 1
ATOM 782 N N . GLU A 1 98 ? -37.982 -2.423 30.609 1.00 88.06 98 GLU A N 1
ATOM 783 C CA . GLU A 1 98 ? -37.383 -3.528 29.852 1.00 88.06 98 GLU A CA 1
ATOM 784 C C . GLU A 1 98 ? -35.951 -3.205 29.391 1.00 88.06 98 GLU A C 1
ATOM 786 O O . GLU A 1 98 ? -35.034 -4.001 29.571 1.00 88.06 98 GLU A O 1
ATOM 791 N N . VAL A 1 99 ? -35.714 -1.992 28.880 1.00 87.31 99 VAL A N 1
ATOM 792 C CA . VAL A 1 99 ? -34.374 -1.555 28.448 1.00 87.31 99 VAL A CA 1
ATOM 793 C C . VAL A 1 99 ? -33.459 -1.361 29.654 1.00 87.31 99 VAL A C 1
ATOM 795 O O . VAL A 1 99 ? -32.287 -1.731 29.613 1.00 87.31 99 VAL A O 1
ATOM 798 N N . LEU A 1 100 ? -33.996 -0.831 30.752 1.00 85.94 100 LEU A N 1
ATOM 799 C CA . LEU A 1 100 ? -33.276 -0.670 32.013 1.00 85.94 100 LEU A CA 1
ATOM 800 C C . LEU A 1 100 ? -32.716 -1.997 32.524 1.00 85.94 100 LEU A C 1
ATOM 802 O O . LEU A 1 100 ? -31.579 -2.019 32.991 1.00 85.94 100 LEU A O 1
ATOM 806 N N . GLU A 1 101 ? -33.461 -3.094 32.393 1.00 88.81 101 GLU A N 1
ATOM 807 C CA . GLU A 1 101 ? -33.006 -4.412 32.838 1.00 88.81 101 GLU A CA 1
ATOM 808 C C . GLU A 1 101 ? -31.852 -4.989 32.006 1.00 88.81 101 GLU A C 1
ATOM 810 O O . GLU A 1 101 ? -31.010 -5.711 32.545 1.00 88.81 101 GLU A O 1
ATOM 815 N N . THR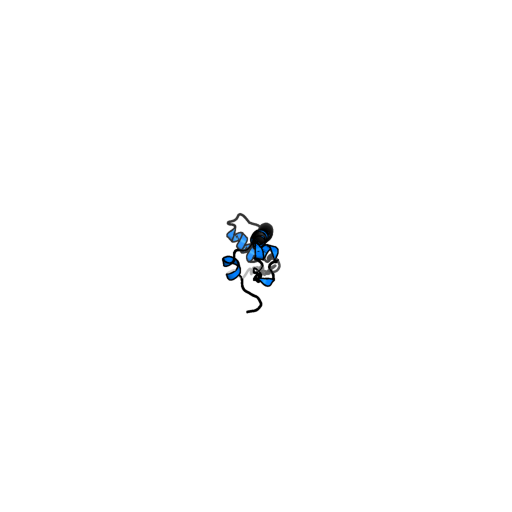 A 1 102 ? -31.737 -4.599 30.735 1.00 87.69 102 THR A N 1
ATOM 816 C CA . THR A 1 102 ? -30.645 -5.049 29.852 1.00 87.69 102 THR A CA 1
ATOM 817 C C . THR A 1 102 ? -29.299 -4.372 30.130 1.00 87.69 102 THR A C 1
ATOM 819 O O . THR A 1 102 ? -28.252 -4.874 29.723 1.00 87.69 102 THR A O 1
ATOM 822 N N . ILE A 1 103 ? -29.301 -3.241 30.840 1.00 89.25 103 ILE A N 1
ATOM 823 C CA . ILE A 1 103 ? -28.089 -2.478 31.155 1.00 89.25 103 ILE A CA 1
ATOM 824 C C . ILE A 1 103 ? -27.444 -3.071 32.420 1.00 89.25 103 ILE A C 1
ATOM 826 O O . ILE A 1 103 ? -28.157 -3.317 33.395 1.00 89.25 103 ILE A O 1
ATOM 830 N N . PRO A 1 104 ? 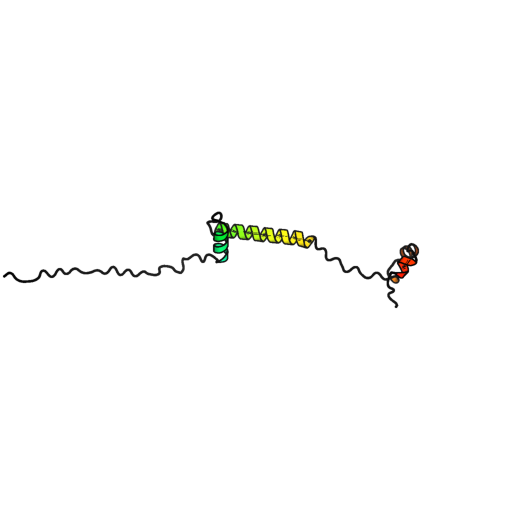-26.123 -3.304 32.471 1.00 89.25 1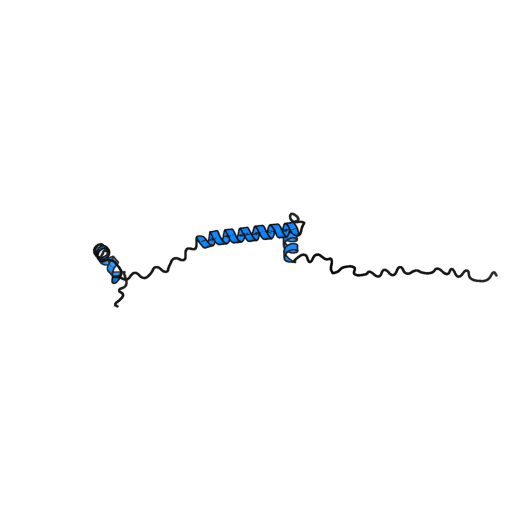04 PRO A N 1
ATOM 831 C CA . PRO A 1 104 ? -25.463 -3.814 33.672 1.00 89.25 104 PRO A CA 1
ATOM 832 C C . PRO A 1 104 ? -25.443 -2.774 34.806 1.00 89.25 104 PRO A C 1
ATOM 834 O O . PRO A 1 104 ? -25.328 -1.570 34.571 1.00 89.25 104 PRO A O 1
ATOM 837 N N . SER A 1 105 ? -25.546 -3.248 36.050 1.00 89.25 105 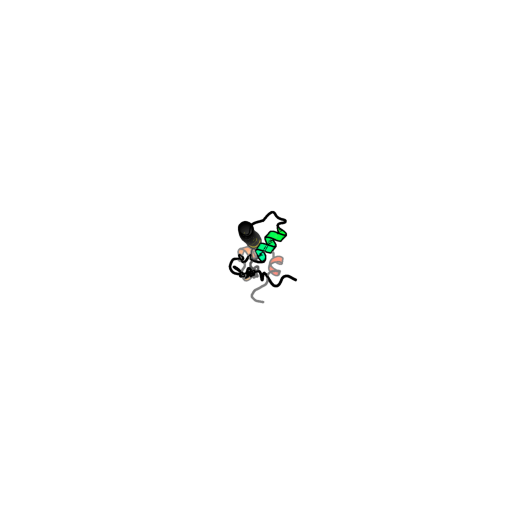SER A N 1
ATOM 838 C CA . SER A 1 105 ? -25.340 -2.420 37.246 1.00 89.25 105 SER A CA 1
ATOM 839 C C . SER A 1 105 ? -23.890 -2.513 37.699 1.00 89.25 105 SER A C 1
ATOM 841 O O . SER A 1 105 ? -23.300 -3.596 37.681 1.00 89.25 105 SER A O 1
ATOM 843 N N . LYS A 1 106 ? -23.327 -1.383 38.129 1.00 87.31 106 LYS A N 1
ATOM 844 C CA . LYS A 1 106 ? -21.964 -1.308 38.666 1.00 87.31 106 LYS A CA 1
ATOM 845 C C . LYS A 1 106 ? -21.806 -1.992 40.035 1.00 87.31 106 LYS A C 1
ATOM 847 O O . LYS A 1 106 ? -20.688 -2.300 40.432 1.00 87.31 106 LYS A O 1
ATOM 852 N N . PHE A 1 107 ? -22.907 -2.209 40.755 1.00 86.38 107 PHE A N 1
ATOM 853 C CA . PHE A 1 107 ? -22.916 -2.623 42.165 1.00 86.38 107 PHE A CA 1
ATOM 854 C C . PHE A 1 107 ? -23.384 -4.069 42.393 1.00 86.38 107 PHE A C 1
ATOM 856 O O . PHE A 1 107 ? -23.871 -4.386 43.476 1.00 86.38 107 PHE A O 1
ATOM 863 N N . LYS A 1 108 ? -23.294 -4.924 41.369 1.00 72.69 108 LYS A N 1
ATOM 864 C CA . LYS A 1 108 ? -23.664 -6.341 41.472 1.00 72.69 108 LYS A CA 1
ATOM 865 C C . LYS A 1 108 ? -22.581 -7.174 42.153 1.00 72.69 108 LYS A C 1
ATOM 867 O O . LYS A 1 108 ? -21.389 -6.898 41.897 1.00 72.69 108 LYS A O 1
#

pLDDT: mean 75.1, std 15.27, range [43.31, 97.12]

Foldseek 3Di:
DDDDDPPPPPVPPPPPPPPPVPPPPPPPPLPPVLVVQCVVVVNPDDDSVSSVVVVVVVVVVVVVVVCVVCVVVDPPPPPPQDALVNDPVVVNVVDDVVVSVVRHHPPD

Organism: NCBI:txid1618610